Protein AF-A0A7S3J9H0-F1 (afdb_monomer)

InterPro domains:
  IPR007720 Phosphatidylinositol N-acetylglucosaminyltransferase subunit Q/GPI1 [PF05024] (5-160)
  IPR007720 Phosphatidylinositol N-acetylglucosaminyltransferase subunit Q/GPI1 [PTHR21329] (7-161)

Sequence (163 aa):
MEFLAEFKPNPELDQFLGRGLLKLLSFWNSITTFTGQFEEFSAKFLIAPIGLVGISFQFAFAHDLLSVITCHIHTIFYLFAFAHKISFEVLLTLFHMFRGKKYNVLKKKTDDALYSIEELLLGILIMTIILFVLPTMSVYYLSLIYLMCIIILFQVSLILLTK

Mean predicted aligned error: 7.57 Å

Foldseek 3Di:
DPPPPPPDADVVLLVVVVVVLVVLVVVVVVVVVVVVVCVVVCCVPPVVCQVVPDDLSVLVVVLVVLCVVCVSLVVVLVVLVVVLVVLVVLLVQLVCVVVQWDQDPVVRDIDRHDDDPVRNVVSVVSNVVSVSNNVSSVVVNVVSVVVVVVSVVVSVVSVVVSD

Secondary structure (DSSP, 8-state):
--TTS-----HHHHHHHHHHHHHHHHHHHHHHHHHHTTHHHHIIIIIHHHTTS-HHHHHHHHHHHHHHHTHHHHHHHHHHHHHHHHHHHHHHHHHHHHTTEEEETTTTEEEE----HHHHHHHHHHHHHHHHHHHHHHHHHHHHHHHHHHHHHHHHHHHHHH-

Structure (mmCIF, N/CA/C/O backbone):
data_AF-A0A7S3J9H0-F1
#
_entry.id   AF-A0A7S3J9H0-F1
#
loop_
_atom_site.group_PDB
_atom_site.id
_atom_site.type_symbol
_atom_site.label_atom_id
_atom_site.label_alt_id
_atom_site.label_comp_id
_atom_site.label_asym_id
_atom_site.label_entity_id
_atom_site.label_seq_id
_atom_site.pdbx_PDB_ins_code
_atom_site.Cartn_x
_atom_site.Cartn_y
_atom_site.Cartn_z
_atom_site.occupancy
_atom_site.B_iso_or_equiv
_atom_site.auth_seq_id
_atom_site.auth_comp_id
_atom_site.auth_asym_id
_atom_site.auth_atom_id
_atom_site.pdbx_PDB_model_num
ATOM 1 N N . MET A 1 1 ? -31.986 -12.438 -11.172 1.00 39.16 1 MET A N 1
ATOM 2 C CA . MET A 1 1 ? -30.576 -12.144 -10.820 1.00 39.16 1 MET A CA 1
ATOM 3 C C . MET A 1 1 ? -30.525 -10.799 -10.091 1.00 39.16 1 MET A C 1
ATOM 5 O O . MET A 1 1 ? -29.925 -9.858 -10.584 1.00 39.16 1 MET A O 1
ATOM 9 N N . GLU A 1 2 ? -31.193 -10.688 -8.940 1.00 35.94 2 GLU A N 1
ATOM 10 C CA . GLU A 1 2 ? -31.414 -9.405 -8.234 1.00 35.94 2 GLU A CA 1
ATOM 11 C C . GLU A 1 2 ? -30.500 -9.192 -7.015 1.00 35.94 2 GLU A C 1
ATOM 13 O O . GLU A 1 2 ? -30.555 -8.151 -6.380 1.00 35.94 2 GLU A O 1
ATOM 18 N N . PHE A 1 3 ? -29.592 -10.123 -6.711 1.00 42.75 3 PHE A N 1
ATOM 19 C CA . PHE A 1 3 ? -28.740 -10.040 -5.514 1.00 42.75 3 PHE A CA 1
ATOM 20 C C . PHE A 1 3 ? -27.435 -9.235 -5.682 1.00 42.75 3 PHE A C 1
ATOM 22 O O . PHE A 1 3 ? -26.647 -9.159 -4.745 1.00 42.75 3 PHE A O 1
ATOM 29 N N . LEU A 1 4 ? -27.183 -8.632 -6.851 1.00 41.03 4 LEU A N 1
ATOM 30 C CA . LEU A 1 4 ? -25.949 -7.871 -7.127 1.00 41.03 4 LEU A CA 1
ATOM 31 C C . LEU A 1 4 ? -26.171 -6.358 -7.314 1.00 41.03 4 LEU A C 1
ATOM 33 O O . LEU A 1 4 ? -25.217 -5.641 -7.594 1.00 41.03 4 LEU A O 1
ATOM 37 N N . ALA A 1 5 ? -27.402 -5.860 -7.153 1.00 44.56 5 ALA A N 1
ATOM 38 C CA . ALA A 1 5 ? -27.754 -4.469 -7.464 1.00 44.56 5 ALA A CA 1
ATOM 39 C C . ALA A 1 5 ? -27.851 -3.525 -6.245 1.00 44.56 5 ALA A C 1
ATOM 41 O O . ALA A 1 5 ? -28.102 -2.338 -6.426 1.00 44.56 5 ALA A O 1
ATOM 42 N N . GLU A 1 6 ? -27.630 -4.005 -5.017 1.00 46.34 6 GLU A N 1
ATOM 43 C CA . GLU A 1 6 ? -27.936 -3.228 -3.800 1.00 46.34 6 GLU A CA 1
ATOM 44 C C . GLU A 1 6 ? -26.738 -2.899 -2.900 1.00 46.34 6 GLU A C 1
ATOM 46 O O . GLU A 1 6 ? -26.905 -2.340 -1.819 1.00 46.34 6 GLU A O 1
ATOM 51 N N . PHE A 1 7 ? -25.504 -3.161 -3.338 1.00 52.88 7 PHE A N 1
ATOM 52 C CA . PHE A 1 7 ? -24.328 -2.653 -2.630 1.00 52.88 7 PHE A CA 1
ATOM 53 C C . PHE A 1 7 ? -23.971 -1.267 -3.160 1.00 52.88 7 PHE A C 1
ATOM 55 O O . PHE A 1 7 ? -23.030 -1.105 -3.933 1.00 52.88 7 PHE A O 1
ATOM 62 N N . LYS A 1 8 ? -24.766 -0.256 -2.795 1.00 64.88 8 LYS A N 1
ATOM 63 C CA . LYS A 1 8 ? -24.416 1.140 -3.067 1.00 64.88 8 LYS A CA 1
ATOM 64 C C . LYS A 1 8 ? -23.402 1.586 -2.004 1.00 64.88 8 LYS A C 1
ATOM 66 O O . LYS A 1 8 ? -23.814 1.804 -0.862 1.00 64.88 8 LYS A O 1
ATOM 71 N N . PRO A 1 9 ? -22.096 1.699 -2.323 1.00 66.44 9 PRO A N 1
ATOM 72 C CA . PRO A 1 9 ? -21.131 2.260 -1.387 1.00 66.44 9 PRO A CA 1
ATOM 73 C C . PRO A 1 9 ? -21.548 3.678 -0.993 1.00 66.44 9 PRO A C 1
ATOM 75 O O . PRO A 1 9 ? -22.296 4.349 -1.711 1.00 66.44 9 PRO A O 1
ATOM 78 N N . ASN A 1 10 ? -21.076 4.136 0.166 1.00 81.25 10 ASN A N 1
ATOM 79 C CA . ASN A 1 10 ? -21.392 5.475 0.645 1.00 81.25 10 ASN A CA 1
ATOM 80 C C . ASN A 1 10 ? -20.896 6.508 -0.391 1.00 81.25 10 ASN A C 1
ATOM 82 O O . ASN A 1 10 ? -19.683 6.606 -0.582 1.00 81.25 10 ASN A O 1
ATOM 86 N N . PRO A 1 11 ? -21.790 7.277 -1.044 1.00 82.25 11 PRO A N 1
ATOM 87 C CA . PRO A 1 11 ? -21.419 8.120 -2.178 1.00 82.25 11 PRO A CA 1
ATOM 88 C C . PRO A 1 11 ? -20.453 9.244 -1.787 1.00 82.25 11 PRO A C 1
ATOM 90 O O . PRO A 1 11 ? -19.582 9.597 -2.575 1.00 82.25 11 PRO A O 1
ATOM 93 N N . GLU A 1 12 ? -20.557 9.777 -0.569 1.00 85.50 12 GLU A N 1
ATOM 94 C CA . GLU A 1 12 ? -19.654 10.830 -0.090 1.00 85.50 12 GLU A CA 1
ATOM 95 C C . GLU A 1 12 ? -18.237 10.292 0.128 1.00 85.50 12 GLU A C 1
ATOM 97 O O . GLU A 1 12 ? -17.244 10.917 -0.257 1.00 85.50 12 GLU A O 1
ATOM 102 N N . LEU A 1 13 ? -18.144 9.095 0.716 1.00 83.75 13 LEU A N 1
ATOM 103 C CA . LEU A 1 13 ? -16.872 8.416 0.939 1.00 83.75 13 LEU A CA 1
ATOM 104 C C . LEU A 1 13 ? -16.244 7.974 -0.385 1.00 83.75 13 LEU A C 1
ATOM 106 O O . LEU A 1 13 ? -15.050 8.174 -0.589 1.00 83.75 13 LEU A O 1
ATOM 110 N N . ASP A 1 14 ? -17.046 7.420 -1.288 1.00 87.06 14 ASP A N 1
ATOM 111 C CA . ASP A 1 14 ? -16.624 7.005 -2.622 1.00 87.06 14 ASP A CA 1
ATOM 112 C C . ASP A 1 14 ? -16.033 8.181 -3.410 1.00 87.06 14 ASP A C 1
ATOM 114 O O . ASP A 1 14 ? -14.905 8.112 -3.895 1.00 87.06 14 ASP A O 1
ATOM 118 N N . GLN A 1 15 ? -16.724 9.323 -3.425 1.00 88.62 15 GLN A N 1
ATOM 119 C CA . GLN A 1 15 ? -16.204 10.539 -4.044 1.00 88.62 15 GLN A CA 1
ATOM 120 C C . GLN A 1 15 ? -14.924 11.047 -3.372 1.00 88.62 15 GLN A C 1
ATOM 122 O O . GLN A 1 15 ? -14.015 11.522 -4.056 1.00 88.62 15 GLN A O 1
ATOM 127 N N . PHE A 1 16 ? -14.832 10.986 -2.040 1.00 87.94 16 PHE A N 1
ATOM 128 C CA . PHE A 1 16 ? -13.624 11.388 -1.321 1.00 87.94 16 PHE A CA 1
ATOM 129 C C . PHE A 1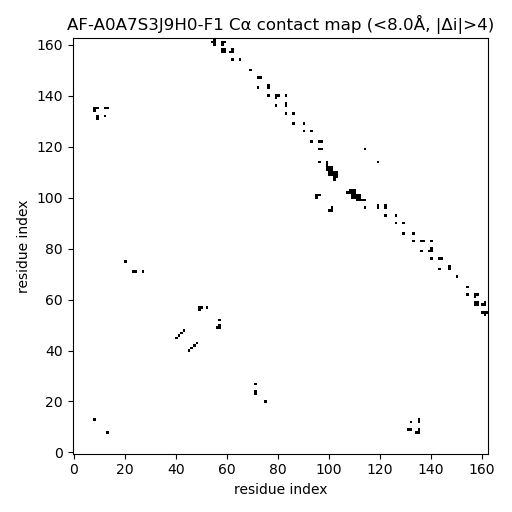 16 ? -12.422 10.514 -1.701 1.00 87.94 16 PHE A C 1
ATOM 131 O O . PHE A 1 16 ? -11.363 11.048 -2.046 1.00 87.94 16 PHE A O 1
ATOM 138 N N . LEU A 1 17 ? -12.597 9.191 -1.703 1.00 87.00 17 LEU A N 1
ATOM 139 C CA . LEU A 1 17 ? -11.568 8.233 -2.107 1.00 87.00 17 LEU A CA 1
ATOM 140 C C . LEU A 1 17 ? -11.190 8.416 -3.578 1.00 87.00 17 LEU A C 1
ATOM 142 O O . LEU A 1 17 ? -10.004 8.491 -3.894 1.00 87.00 17 LEU A O 1
ATOM 146 N N . GLY A 1 18 ? -12.179 8.586 -4.457 1.00 88.69 18 GLY A N 1
ATOM 147 C CA . GLY A 1 18 ? -11.977 8.861 -5.876 1.00 88.69 18 GLY A CA 1
ATOM 148 C C . GLY A 1 18 ? -11.159 10.131 -6.115 1.00 88.69 18 GLY A C 1
ATOM 149 O O . GLY A 1 18 ? -10.186 10.103 -6.865 1.00 88.69 18 GLY A O 1
ATOM 150 N N . ARG A 1 19 ? -11.464 11.235 -5.419 1.00 91.62 19 ARG A N 1
ATOM 151 C CA . ARG A 1 19 ? -10.656 12.468 -5.483 1.00 91.62 19 ARG A CA 1
ATOM 152 C C . ARG A 1 19 ? -9.218 12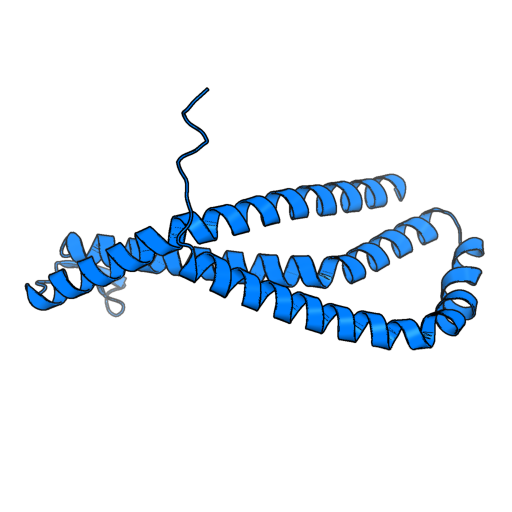.242 -5.010 1.00 91.62 19 ARG A C 1
ATOM 154 O O . ARG A 1 19 ? -8.291 12.771 -5.621 1.00 91.62 19 ARG A O 1
ATOM 161 N N . GLY A 1 20 ? -9.022 11.459 -3.948 1.00 88.62 20 GLY A N 1
ATOM 162 C CA . GLY A 1 20 ? -7.693 11.087 -3.455 1.00 88.62 20 GLY A CA 1
ATOM 163 C C . GLY A 1 20 ? -6.889 10.285 -4.482 1.00 88.62 20 GLY A C 1
ATOM 164 O O . GLY A 1 20 ? -5.750 10.638 -4.786 1.00 88.62 20 GLY A O 1
ATOM 165 N N . LEU A 1 21 ? -7.510 9.260 -5.071 1.00 91.12 21 LEU A N 1
ATOM 166 C CA . LEU A 1 21 ? -6.931 8.444 -6.140 1.00 91.12 21 LEU A CA 1
ATOM 167 C C . LEU A 1 21 ? -6.576 9.286 -7.368 1.00 91.12 21 LEU A C 1
ATOM 169 O O . LEU A 1 21 ? -5.454 9.202 -7.860 1.00 91.12 21 LEU A O 1
ATOM 173 N N . LEU A 1 22 ? -7.490 10.146 -7.825 1.00 92.88 22 LEU A N 1
ATOM 174 C CA . LEU A 1 22 ? -7.257 11.046 -8.958 1.00 92.88 22 LEU A CA 1
ATOM 175 C C . LEU A 1 22 ? -6.095 12.005 -8.701 1.00 92.88 22 LEU A C 1
ATOM 177 O O . LEU A 1 22 ? -5.323 12.280 -9.613 1.00 92.88 22 LEU A O 1
ATOM 181 N N . LYS A 1 23 ? -5.935 12.489 -7.465 1.00 92.88 23 LYS A N 1
ATOM 182 C CA . LYS A 1 23 ? -4.808 13.352 -7.095 1.00 92.88 23 LYS A CA 1
ATOM 183 C C . LYS A 1 23 ? -3.473 12.607 -7.126 1.00 92.88 23 LYS A C 1
ATOM 185 O O . LYS A 1 23 ? -2.464 13.172 -7.536 1.00 92.88 23 LYS A O 1
ATOM 190 N N . LEU A 1 24 ? -3.449 11.346 -6.703 1.00 92.31 24 LEU A N 1
ATOM 191 C CA . LEU A 1 24 ? -2.237 10.537 -6.802 1.00 92.31 24 LEU A CA 1
ATOM 192 C C . LEU A 1 24 ? -1.920 10.184 -8.263 1.00 92.31 24 LEU A C 1
ATOM 194 O O . LEU A 1 24 ? -0.765 10.252 -8.673 1.00 92.31 24 LEU A O 1
ATOM 198 N N . LEU A 1 25 ? -2.939 9.860 -9.059 1.00 93.12 25 LEU A N 1
ATOM 199 C CA . LEU A 1 25 ? -2.790 9.607 -10.492 1.00 93.12 25 LEU A CA 1
ATOM 200 C C . LEU A 1 25 ? -2.307 10.853 -11.237 1.00 93.12 25 LEU A C 1
ATOM 202 O O . LEU A 1 25 ? -1.437 10.741 -12.092 1.00 93.12 25 LEU A O 1
ATOM 206 N N . SER A 1 26 ? -2.809 12.043 -10.900 1.00 94.00 26 SER A N 1
ATOM 207 C CA . SER A 1 26 ? -2.336 13.290 -11.506 1.00 94.00 26 SER A CA 1
ATOM 208 C C . SER A 1 26 ? -0.905 13.628 -11.093 1.00 94.00 26 SER A C 1
ATOM 210 O O . SER A 1 26 ? -0.128 14.098 -11.922 1.00 94.00 26 SER A O 1
ATOM 212 N N . PHE A 1 27 ? -0.520 13.326 -9.849 1.00 93.06 27 PHE A N 1
ATOM 213 C CA . PHE A 1 27 ? 0.868 13.419 -9.405 1.00 93.06 27 PHE A CA 1
ATOM 214 C C . PHE A 1 27 ? 1.778 12.474 -10.199 1.00 93.06 27 PHE A C 1
ATOM 216 O O . PHE A 1 27 ? 2.799 12.910 -10.728 1.00 93.06 27 PHE A O 1
ATOM 223 N N . TRP A 1 28 ? 1.382 11.207 -10.353 1.00 94.00 28 TRP A N 1
ATOM 224 C CA . TRP A 1 28 ? 2.122 10.254 -11.180 1.00 94.00 28 TRP A CA 1
ATOM 225 C C . TRP A 1 28 ? 2.204 10.711 -12.636 1.00 94.00 28 TRP A C 1
ATOM 227 O O . TRP A 1 28 ? 3.280 10.688 -13.220 1.00 94.00 28 TRP A O 1
ATOM 237 N N . ASN A 1 29 ? 1.107 11.225 -13.194 1.00 93.62 29 ASN A N 1
ATOM 238 C CA . ASN A 1 29 ? 1.089 11.777 -14.543 1.00 93.62 29 ASN A CA 1
ATOM 239 C C . ASN A 1 29 ? 2.051 12.968 -14.697 1.00 93.62 29 ASN A C 1
ATOM 241 O O . ASN A 1 29 ? 2.676 13.141 -15.741 1.00 93.62 29 ASN A O 1
ATOM 245 N N . SER A 1 30 ? 2.213 13.789 -13.656 1.00 93.75 30 SER A N 1
ATOM 246 C CA . SER A 1 30 ? 3.212 14.861 -13.651 1.00 93.75 30 SER A CA 1
ATOM 247 C C . SER A 1 30 ? 4.638 14.308 -13.684 1.00 93.75 30 SER A C 1
ATOM 249 O O . SER A 1 30 ? 5.483 14.873 -14.376 1.00 93.75 30 SER A O 1
ATOM 251 N N . ILE A 1 31 ? 4.906 13.208 -12.970 1.00 91.12 31 ILE A N 1
ATOM 252 C CA . ILE A 1 31 ? 6.201 12.516 -13.009 1.00 91.12 31 ILE A CA 1
ATOM 253 C C . ILE A 1 31 ? 6.444 11.939 -14.405 1.00 91.12 31 ILE A C 1
ATOM 255 O O . ILE A 1 31 ? 7.497 12.194 -14.982 1.00 91.12 31 ILE A O 1
ATOM 259 N N . THR A 1 32 ? 5.474 11.221 -14.978 1.00 90.62 32 THR A N 1
ATOM 260 C CA . THR A 1 32 ? 5.633 10.598 -16.300 1.00 90.62 32 THR A CA 1
ATOM 261 C C . THR A 1 32 ? 5.782 11.636 -17.409 1.00 90.62 32 THR A C 1
ATOM 263 O O . THR A 1 32 ? 6.613 11.467 -18.294 1.00 90.62 32 THR A O 1
ATOM 266 N N . THR A 1 33 ? 5.048 12.750 -17.339 1.00 92.12 33 THR A N 1
ATOM 267 C CA . THR A 1 33 ? 5.193 13.869 -18.287 1.00 92.12 33 THR A CA 1
ATOM 268 C C . THR A 1 33 ? 6.579 14.506 -18.182 1.00 92.12 33 THR A C 1
ATOM 270 O O . THR A 1 33 ? 7.181 14.839 -19.200 1.00 92.12 33 THR A O 1
ATOM 273 N N . PHE A 1 34 ? 7.119 14.646 -16.966 1.00 91.81 34 PHE A N 1
ATOM 274 C CA . PHE A 1 34 ? 8.476 15.151 -16.768 1.00 91.81 34 PHE A CA 1
ATOM 275 C C . PHE A 1 34 ? 9.526 14.191 -17.341 1.00 91.81 34 PHE A C 1
ATOM 277 O O . PHE A 1 34 ? 10.417 14.624 -18.067 1.00 91.81 34 PHE A O 1
ATOM 284 N N . THR A 1 35 ? 9.400 12.882 -17.093 1.00 85.94 35 THR A N 1
ATOM 285 C CA . THR A 1 35 ? 10.295 11.881 -17.699 1.00 85.94 35 THR A CA 1
ATOM 286 C C . THR A 1 35 ? 10.141 11.806 -19.219 1.00 85.94 35 THR A C 1
ATOM 288 O O . THR A 1 35 ? 11.120 11.546 -19.915 1.00 85.94 35 THR A O 1
ATOM 291 N N . GLY A 1 36 ? 8.941 12.106 -19.729 1.00 87.62 36 GLY A N 1
ATOM 292 C CA . GLY A 1 36 ? 8.606 12.153 -21.151 1.00 87.62 36 GLY A CA 1
ATOM 293 C C . GLY A 1 36 ? 9.461 13.140 -21.947 1.00 87.62 36 GLY A C 1
ATOM 294 O O . GLY A 1 36 ? 9.847 12.875 -23.081 1.00 87.62 36 GLY A O 1
ATOM 295 N N . GLN A 1 37 ? 9.866 14.251 -21.323 1.00 89.88 37 GLN A N 1
ATOM 296 C CA . GLN A 1 37 ? 10.741 15.253 -21.949 1.00 89.88 37 GLN A CA 1
ATOM 297 C C . GLN A 1 37 ? 12.122 14.696 -22.332 1.00 89.88 37 GLN A C 1
ATOM 299 O O . GLN A 1 37 ? 12.817 15.280 -23.160 1.00 89.88 37 GLN A O 1
ATOM 304 N N . PHE A 1 38 ? 12.513 13.559 -21.751 1.00 87.50 38 PHE A N 1
ATOM 305 C CA . PHE A 1 38 ? 13.777 12.879 -22.014 1.00 87.50 38 PHE A CA 1
ATOM 306 C C . PHE A 1 38 ? 13.607 11.596 -22.845 1.00 87.50 38 PHE A C 1
ATOM 308 O O . PHE A 1 38 ? 14.566 10.835 -22.969 1.00 87.50 38 PHE A O 1
ATOM 315 N N . GLU A 1 39 ? 12.426 11.338 -23.423 1.00 84.44 39 GLU A N 1
ATOM 316 C CA . GLU A 1 39 ? 12.130 10.106 -24.174 1.00 84.44 39 GLU A CA 1
ATOM 317 C C . GLU A 1 39 ? 13.055 9.885 -25.369 1.00 84.44 39 GLU A C 1
ATOM 319 O O . GLU A 1 39 ? 13.561 8.783 -25.557 1.00 84.44 39 GLU A O 1
ATOM 324 N N . GLU A 1 40 ? 13.349 10.919 -26.162 1.00 86.19 40 GLU A N 1
ATOM 325 C CA . GLU A 1 40 ? 14.248 10.754 -27.312 1.00 86.19 40 GLU A CA 1
ATOM 326 C C . GLU A 1 40 ? 15.676 10.389 -26.890 1.00 86.19 40 GLU A C 1
ATOM 328 O O . GLU A 1 40 ? 16.351 9.597 -27.556 1.00 86.19 40 GLU A O 1
ATOM 333 N N . PHE A 1 41 ? 16.138 10.966 -25.778 1.00 87.88 41 PHE A N 1
ATOM 334 C CA . PHE A 1 41 ? 17.455 10.685 -25.222 1.00 87.88 41 PHE A CA 1
ATOM 335 C C . PHE A 1 41 ? 17.501 9.268 -24.638 1.00 87.88 41 PHE A C 1
ATOM 337 O O . PHE A 1 41 ? 18.396 8.491 -24.970 1.00 87.88 41 PHE A O 1
ATOM 344 N N . SER A 1 42 ? 16.514 8.887 -23.825 1.00 84.50 42 SER A N 1
ATOM 345 C CA . SER A 1 42 ? 16.454 7.551 -23.227 1.00 84.50 42 SER A CA 1
ATOM 346 C C . SER A 1 42 ? 16.250 6.457 -24.282 1.00 84.50 42 SER A C 1
ATOM 348 O O . SER A 1 42 ? 16.918 5.427 -24.228 1.00 84.50 42 SER A O 1
ATOM 350 N N . ALA A 1 43 ? 15.435 6.684 -25.312 1.00 84.56 43 ALA A N 1
ATOM 351 C CA . ALA A 1 43 ? 15.247 5.727 -26.399 1.00 84.56 43 ALA A CA 1
ATOM 352 C C . ALA A 1 43 ? 16.546 5.453 -27.172 1.00 84.56 43 ALA A C 1
ATOM 354 O O 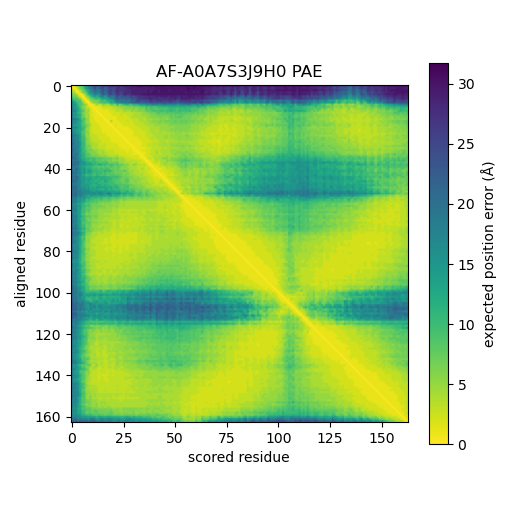. ALA A 1 43 ? 16.898 4.295 -27.405 1.00 84.56 43 ALA A O 1
ATOM 355 N N . LYS A 1 44 ? 17.292 6.506 -27.532 1.00 84.94 44 LYS A N 1
ATOM 356 C CA . LYS A 1 44 ? 18.535 6.375 -28.311 1.00 84.94 44 LYS A CA 1
ATOM 357 C C . LYS A 1 44 ? 19.704 5.835 -27.490 1.00 84.94 44 LYS A C 1
ATOM 359 O O . LYS A 1 44 ? 20.460 5.015 -28.001 1.00 84.94 44 LYS A O 1
ATOM 364 N N . PHE A 1 45 ? 19.871 6.289 -26.249 1.00 83.62 45 PHE A N 1
ATOM 365 C CA . PHE A 1 45 ? 21.062 5.975 -25.453 1.00 83.62 45 PHE A CA 1
ATOM 366 C C . PHE A 1 45 ? 20.861 4.844 -24.442 1.00 83.62 45 PHE A C 1
ATOM 368 O O . PHE A 1 45 ? 21.835 4.175 -24.109 1.00 83.62 45 PHE A O 1
ATOM 375 N N . LEU A 1 46 ? 19.632 4.608 -23.967 1.00 81.12 46 LEU A N 1
ATOM 376 C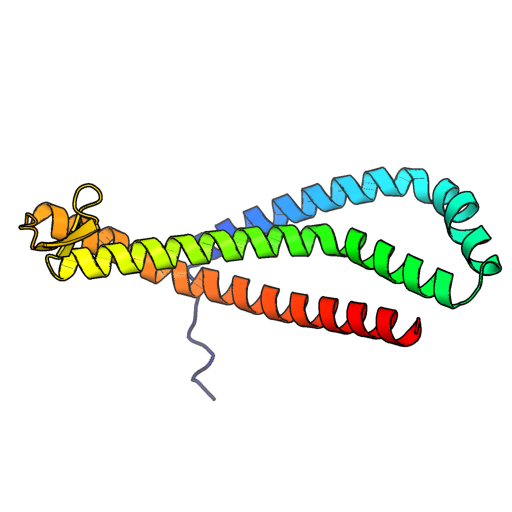 CA . LEU A 1 46 ? 19.331 3.511 -23.044 1.00 81.12 46 LEU A CA 1
ATOM 377 C C . LEU A 1 46 ? 18.679 2.338 -23.765 1.00 81.12 46 LEU A C 1
ATOM 379 O O . LEU A 1 46 ? 19.187 1.239 -23.637 1.00 81.12 46 LEU A O 1
ATOM 383 N N . ILE A 1 47 ? 17.608 2.537 -24.541 1.00 84.44 47 ILE A N 1
ATOM 384 C CA . ILE A 1 47 ? 16.826 1.411 -25.089 1.00 84.44 47 ILE A CA 1
ATOM 385 C C . ILE A 1 47 ? 17.511 0.750 -26.295 1.00 84.44 47 ILE A C 1
ATOM 387 O O . ILE A 1 47 ? 17.622 -0.475 -26.344 1.00 84.44 47 ILE A O 1
ATOM 391 N N . ALA A 1 48 ? 18.008 1.531 -27.257 1.00 83.81 48 ALA A N 1
ATOM 392 C CA . ALA A 1 48 ? 18.639 0.998 -28.469 1.00 83.81 48 ALA A CA 1
ATOM 393 C C . ALA A 1 48 ? 19.807 0.009 -28.218 1.00 83.81 48 ALA A C 1
ATOM 395 O O . ALA A 1 48 ? 19.825 -1.045 -28.860 1.00 83.81 48 ALA A O 1
ATOM 396 N N . PRO A 1 49 ? 20.760 0.261 -27.293 1.00 84.19 49 PRO A N 1
ATOM 397 C CA . PRO A 1 49 ? 21.857 -0.681 -27.052 1.00 84.19 49 PRO A CA 1
ATOM 398 C C . PRO A 1 49 ? 21.434 -1.982 -26.347 1.00 84.19 49 PRO A C 1
ATOM 400 O O . PRO A 1 49 ? 22.124 -2.989 -26.495 1.00 84.19 49 PRO A O 1
ATOM 403 N N . ILE A 1 50 ? 20.292 -2.023 -25.646 1.00 86.00 50 ILE A N 1
ATOM 404 C CA . ILE A 1 50 ? 19.784 -3.233 -24.954 1.00 86.00 50 ILE A CA 1
ATOM 405 C C . ILE A 1 50 ? 19.510 -4.361 -25.957 1.00 86.00 50 ILE A C 1
ATOM 407 O O . ILE A 1 50 ? 19.710 -5.538 -25.652 1.00 86.00 50 ILE A O 1
ATOM 411 N N . GLY A 1 51 ? 19.132 -4.002 -27.190 1.00 80.94 51 GLY A N 1
ATOM 412 C CA . GLY A 1 51 ? 18.937 -4.935 -28.301 1.00 80.94 51 GLY A CA 1
ATOM 413 C C . GLY A 1 51 ? 20.151 -5.827 -28.590 1.00 80.94 51 GLY A C 1
ATOM 414 O O . GLY A 1 51 ? 19.987 -6.947 -29.065 1.00 80.94 51 GLY A O 1
ATOM 415 N N . LEU A 1 52 ? 21.359 -5.358 -28.263 1.00 84.06 52 LEU A N 1
ATOM 416 C CA . LEU A 1 52 ? 22.626 -5.999 -28.623 1.00 84.06 52 LEU A CA 1
ATOM 417 C C . LEU A 1 52 ? 23.187 -6.926 -27.530 1.00 84.06 52 LEU A C 1
ATOM 419 O O . LEU A 1 52 ? 24.078 -7.721 -27.812 1.00 84.06 52 LEU A O 1
ATOM 423 N N . VAL A 1 53 ? 22.685 -6.836 -26.292 1.00 84.00 53 VAL A N 1
ATOM 424 C CA . VAL A 1 53 ? 23.267 -7.500 -25.102 1.00 84.00 53 VAL A CA 1
ATOM 425 C C . VAL A 1 53 ? 22.667 -8.899 -24.846 1.00 84.00 53 VAL A C 1
ATOM 427 O O . VAL A 1 53 ? 23.168 -9.654 -24.016 1.00 84.00 53 VAL A O 1
ATOM 430 N N . GLY A 1 54 ? 21.636 -9.289 -25.607 1.00 86.94 54 GLY A N 1
ATOM 431 C CA . GLY A 1 54 ? 21.009 -10.617 -25.567 1.00 86.94 54 GLY A CA 1
ATOM 432 C C . GLY A 1 54 ? 19.616 -10.646 -24.922 1.00 86.94 54 GLY A C 1
ATOM 433 O O . GLY A 1 54 ? 19.187 -9.704 -24.258 1.00 86.94 54 GLY A O 1
ATOM 434 N N . ILE A 1 55 ? 18.897 -11.754 -25.124 1.00 87.56 55 ILE A N 1
ATOM 435 C CA . ILE A 1 55 ? 17.470 -11.895 -24.773 1.00 87.56 55 ILE A CA 1
ATOM 436 C C . ILE A 1 55 ? 17.237 -11.898 -23.252 1.00 87.56 55 ILE A C 1
ATOM 438 O O . ILE A 1 55 ? 16.316 -11.246 -22.768 1.00 87.56 55 ILE A O 1
ATOM 442 N N . SER A 1 56 ? 18.094 -12.563 -22.470 1.00 88.31 56 SER A N 1
ATOM 443 C CA . SER A 1 56 ? 17.966 -12.583 -21.003 1.00 88.31 56 SER A CA 1
ATOM 444 C C . SER A 1 56 ? 18.097 -11.183 -20.392 1.00 88.31 56 SER A C 1
ATOM 446 O O . SER A 1 56 ? 17.373 -10.836 -19.462 1.00 88.31 56 SER A O 1
ATOM 448 N N . PHE A 1 57 ? 18.980 -10.347 -20.947 1.00 88.69 57 PHE A N 1
ATOM 449 C CA . PHE A 1 57 ? 19.136 -8.961 -20.509 1.00 88.69 57 PHE A CA 1
ATOM 450 C C . PHE A 1 57 ? 17.918 -8.103 -20.881 1.00 88.69 57 PHE A C 1
ATOM 452 O O . PHE A 1 57 ? 17.467 -7.296 -20.071 1.00 88.69 57 PHE A O 1
ATOM 459 N N . GLN A 1 58 ? 17.333 -8.320 -22.064 1.00 89.75 58 GLN A N 1
ATOM 460 C CA . GLN A 1 58 ? 16.091 -7.656 -22.478 1.00 89.75 58 GLN A CA 1
ATOM 461 C C . GLN A 1 58 ? 14.927 -7.970 -21.528 1.00 89.75 58 GLN A C 1
ATOM 463 O O . GLN A 1 58 ? 14.201 -7.055 -21.141 1.00 89.75 58 GLN A O 1
ATOM 468 N N . PHE A 1 59 ? 14.764 -9.230 -21.110 1.00 90.56 59 PHE A N 1
ATOM 469 C CA . PHE A 1 59 ? 13.717 -9.608 -20.156 1.00 90.56 59 PHE A CA 1
ATOM 470 C C . PHE A 1 59 ? 13.949 -9.036 -18.754 1.00 90.56 59 PHE A C 1
ATOM 472 O O . PHE A 1 59 ? 12.998 -8.551 -18.140 1.00 90.56 59 PHE A O 1
ATOM 479 N N . ALA A 1 60 ? 15.194 -9.022 -18.268 1.00 90.12 60 ALA A N 1
ATOM 480 C CA . ALA A 1 60 ? 15.534 -8.376 -16.999 1.00 90.12 60 ALA A CA 1
ATOM 481 C C . ALA A 1 60 ? 15.220 -6.868 -17.029 1.00 90.12 60 ALA A C 1
ATOM 483 O O . ALA A 1 60 ? 14.558 -6.353 -16.131 1.00 90.12 60 ALA A O 1
ATOM 484 N N . PHE A 1 61 ? 15.591 -6.175 -18.110 1.00 90.00 61 PHE A N 1
ATO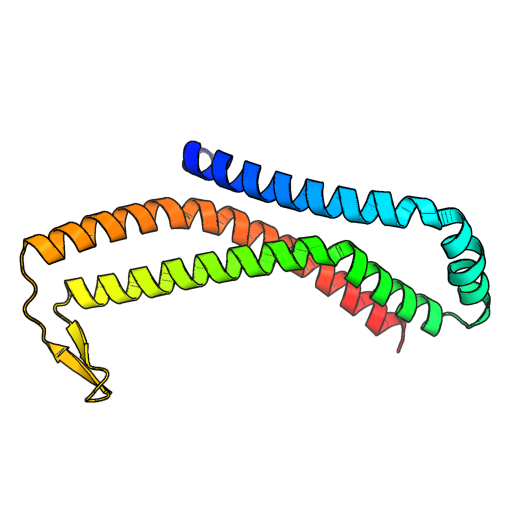M 485 C CA . PHE A 1 61 ? 15.259 -4.761 -18.285 1.00 90.00 61 PHE A CA 1
ATOM 486 C C . PHE A 1 61 ? 13.745 -4.519 -18.377 1.00 90.00 61 PHE A C 1
ATOM 488 O O . PHE A 1 61 ? 13.228 -3.578 -17.777 1.00 90.00 61 PHE A O 1
ATOM 495 N N . ALA A 1 62 ? 13.012 -5.373 -19.099 1.00 90.50 62 ALA A N 1
ATOM 496 C CA . ALA A 1 62 ? 11.556 -5.282 -19.195 1.00 90.50 62 ALA A CA 1
ATOM 497 C C . ALA A 1 62 ? 10.877 -5.465 -17.827 1.00 90.50 62 ALA A C 1
ATOM 499 O O . ALA A 1 62 ? 9.913 -4.763 -17.522 1.00 90.50 62 ALA A O 1
ATOM 500 N N . HIS A 1 63 ? 11.394 -6.369 -16.990 1.00 92.62 63 HIS A N 1
ATOM 501 C CA . HIS A 1 63 ? 10.935 -6.549 -15.616 1.00 92.62 63 HIS A CA 1
ATOM 502 C C . HIS A 1 63 ? 11.143 -5.279 -14.769 1.00 92.62 63 HIS A C 1
ATOM 504 O O . HIS A 1 63 ? 10.215 -4.837 -14.085 1.00 92.62 63 HIS A O 1
ATOM 510 N N . ASP A 1 64 ? 12.323 -4.658 -14.847 1.00 92.06 64 ASP A N 1
ATOM 511 C CA . ASP A 1 64 ? 12.626 -3.429 -14.104 1.00 92.06 64 ASP A CA 1
ATOM 512 C C . ASP A 1 64 ? 11.760 -2.251 -14.570 1.00 92.06 64 ASP A C 1
ATOM 514 O O . ASP A 1 64 ? 11.190 -1.526 -13.750 1.00 92.06 64 ASP A O 1
ATOM 518 N N . LEU A 1 65 ? 11.581 -2.100 -15.886 1.00 90.50 65 LEU A N 1
ATOM 519 C CA . LEU A 1 65 ? 10.714 -1.074 -16.462 1.00 90.50 65 LEU A CA 1
ATOM 520 C C . LEU A 1 65 ? 9.258 -1.251 -16.014 1.00 90.50 65 LEU A C 1
ATOM 522 O O . LEU A 1 65 ? 8.604 -0.283 -15.627 1.00 90.50 65 LEU A O 1
ATOM 526 N N . LEU A 1 66 ? 8.758 -2.488 -16.025 1.00 92.56 66 LEU A N 1
ATOM 527 C CA . LEU A 1 66 ? 7.415 -2.809 -15.557 1.00 92.56 66 LEU A CA 1
ATOM 528 C C . LEU A 1 66 ? 7.228 -2.418 -14.085 1.00 92.56 66 LEU A C 1
ATOM 530 O O . LEU A 1 66 ? 6.218 -1.802 -13.758 1.00 92.56 66 LEU A O 1
ATOM 534 N N . SER A 1 67 ? 8.208 -2.712 -13.224 1.00 91.44 67 SER A N 1
ATOM 535 C CA . SER A 1 67 ? 8.191 -2.326 -11.804 1.00 91.44 67 SER A CA 1
ATOM 536 C C . SER A 1 67 ? 8.094 -0.805 -11.612 1.00 91.44 67 SER A C 1
ATOM 538 O O . SER A 1 67 ? 7.314 -0.318 -10.789 1.00 91.44 67 SER A O 1
ATOM 540 N N . VAL A 1 68 ? 8.826 -0.029 -12.421 1.00 91.12 68 VAL A N 1
ATOM 541 C CA . VAL A 1 68 ? 8.750 1.441 -12.400 1.00 91.12 68 VAL A CA 1
ATOM 542 C C . VAL A 1 68 ? 7.374 1.927 -12.854 1.00 91.12 68 VAL A C 1
ATOM 544 O O . VAL A 1 68 ? 6.776 2.771 -12.187 1.00 91.12 68 VAL A O 1
ATOM 547 N N . ILE A 1 69 ? 6.835 1.375 -13.945 1.00 90.50 69 ILE A N 1
ATOM 548 C CA . ILE A 1 69 ? 5.523 1.770 -14.474 1.00 90.50 69 ILE A CA 1
ATOM 549 C C . ILE A 1 69 ? 4.414 1.465 -13.461 1.00 90.50 69 ILE A C 1
ATOM 551 O O . ILE A 1 69 ? 3.533 2.299 -13.263 1.00 90.50 69 ILE A O 1
ATOM 555 N N . THR A 1 70 ? 4.460 0.321 -12.773 1.00 93.44 70 THR A N 1
ATOM 556 C CA . THR A 1 70 ? 3.438 -0.079 -11.790 1.00 93.44 70 THR A CA 1
ATOM 557 C C . THR A 1 70 ? 3.653 0.507 -10.392 1.00 93.44 70 THR A C 1
ATOM 559 O O . THR A 1 70 ? 2.830 0.273 -9.504 1.00 93.44 70 THR A O 1
ATOM 562 N N . CYS A 1 71 ? 4.704 1.306 -10.177 1.00 92.19 71 CYS A N 1
ATOM 563 C CA . CYS A 1 71 ? 5.059 1.878 -8.874 1.00 92.19 71 CYS A CA 1
ATOM 564 C C . CYS A 1 71 ? 3.894 2.638 -8.214 1.00 92.19 71 CYS A C 1
ATOM 566 O O . CYS A 1 71 ? 3.565 2.392 -7.052 1.00 92.19 71 CYS A O 1
ATOM 568 N N . HIS A 1 72 ? 3.196 3.488 -8.973 1.00 92.12 72 HIS A N 1
ATOM 569 C CA . HIS A 1 72 ? 2.029 4.222 -8.478 1.00 92.12 72 HIS A CA 1
ATOM 570 C C . HIS A 1 72 ? 0.915 3.296 -7.966 1.00 92.12 72 HIS A C 1
ATOM 572 O O . HIS A 1 72 ? 0.298 3.582 -6.941 1.00 92.12 72 HIS A O 1
ATOM 578 N N . ILE A 1 73 ? 0.693 2.155 -8.624 1.00 93.06 73 ILE A N 1
ATOM 579 C CA . ILE A 1 73 ? -0.311 1.163 -8.220 1.00 93.06 73 ILE A CA 1
ATOM 580 C C . ILE A 1 73 ? 0.110 0.503 -6.902 1.00 93.06 73 ILE A C 1
ATOM 582 O O . ILE A 1 73 ? -0.722 0.337 -6.010 1.00 93.06 73 ILE A O 1
ATOM 586 N N . HIS A 1 74 ? 1.400 0.190 -6.730 1.00 92.50 74 HIS A N 1
ATOM 587 C CA . HIS A 1 74 ? 1.925 -0.310 -5.455 1.00 92.50 74 HIS A CA 1
ATOM 588 C C . HIS A 1 74 ? 1.740 0.714 -4.327 1.00 92.50 74 HIS A C 1
ATOM 590 O O . HIS A 1 74 ? 1.317 0.344 -3.233 1.00 92.50 74 HIS A O 1
ATOM 596 N N . THR A 1 75 ? 1.988 2.004 -4.581 1.00 92.62 75 THR A N 1
ATOM 597 C CA . THR A 1 75 ? 1.740 3.068 -3.592 1.00 92.62 75 THR A CA 1
ATOM 598 C C . THR A 1 75 ? 0.270 3.118 -3.171 1.00 92.62 75 THR A C 1
ATOM 600 O O . THR A 1 75 ? -0.020 3.164 -1.974 1.00 92.62 75 THR A O 1
ATOM 603 N N . ILE A 1 76 ? -0.663 3.051 -4.130 1.00 93.19 76 ILE A N 1
ATOM 604 C CA . ILE A 1 76 ? -2.107 3.004 -3.842 1.00 93.19 76 ILE A CA 1
ATOM 605 C C . ILE A 1 76 ? -2.441 1.765 -3.010 1.00 93.19 76 ILE A C 1
ATOM 607 O O . ILE A 1 76 ? -3.132 1.869 -1.997 1.00 93.19 76 ILE A O 1
ATOM 611 N N . PHE A 1 77 ? -1.930 0.600 -3.405 1.00 94.00 77 PHE A N 1
ATOM 612 C CA . PHE A 1 77 ? -2.160 -0.650 -2.690 1.00 94.00 77 PHE A CA 1
ATOM 613 C C . PHE A 1 77 ? -1.735 -0.552 -1.219 1.00 94.00 77 PHE A C 1
ATOM 615 O O . PHE A 1 77 ? -2.535 -0.861 -0.337 1.00 94.00 77 PHE A O 1
ATOM 622 N N . TYR A 1 78 ? -0.522 -0.065 -0.936 1.00 93.69 78 TYR A N 1
ATOM 623 C CA . TYR A 1 78 ? -0.044 0.086 0.442 1.00 93.69 78 TYR A CA 1
ATOM 624 C C . TYR A 1 78 ? -0.895 1.064 1.257 1.00 93.69 78 TYR A C 1
ATOM 626 O O . TYR A 1 78 ? -1.161 0.799 2.430 1.00 93.69 78 TYR A O 1
ATOM 634 N N . LEU A 1 79 ? -1.367 2.155 0.646 1.00 92.56 79 LEU A N 1
ATOM 635 C CA . LEU A 1 79 ? -2.255 3.113 1.305 1.00 92.56 79 LEU A CA 1
ATOM 636 C C . LEU A 1 79 ? -3.576 2.455 1.735 1.00 92.56 79 LEU A C 1
ATOM 638 O O . LEU A 1 79 ? -3.992 2.597 2.886 1.00 92.56 79 LEU A O 1
ATOM 642 N N . PHE A 1 80 ? -4.215 1.702 0.836 1.00 92.06 80 PHE A N 1
ATOM 643 C CA . PHE A 1 80 ? -5.466 1.001 1.142 1.00 92.06 80 PHE A CA 1
ATOM 644 C C . PHE A 1 80 ? -5.263 -0.157 2.121 1.00 92.06 80 PHE A C 1
ATOM 646 O O . PHE A 1 80 ? -6.068 -0.321 3.036 1.00 92.06 80 PHE A O 1
ATOM 653 N N . ALA A 1 81 ? -4.172 -0.914 1.990 1.00 93.38 81 ALA A N 1
ATOM 654 C CA . ALA A 1 81 ? -3.818 -1.976 2.929 1.00 93.38 81 ALA A CA 1
ATOM 655 C C . ALA A 1 81 ? -3.625 -1.424 4.350 1.00 93.38 81 ALA A C 1
ATOM 657 O O . ALA A 1 81 ? -4.136 -1.988 5.318 1.00 93.38 81 ALA A O 1
ATOM 658 N N . PHE A 1 82 ? -2.933 -0.288 4.476 1.00 93.00 82 PHE A N 1
ATOM 659 C CA . PHE A 1 82 ? -2.733 0.401 5.747 1.00 93.00 82 PHE A CA 1
ATOM 660 C C . PHE A 1 82 ? -4.052 0.899 6.344 1.00 93.00 82 PHE A C 1
ATOM 662 O O . PHE A 1 82 ? -4.326 0.645 7.518 1.00 93.00 82 PHE A O 1
ATOM 669 N N . ALA A 1 83 ? -4.897 1.544 5.537 1.00 91.81 83 ALA A N 1
ATOM 670 C CA . ALA A 1 83 ? -6.204 2.014 5.984 1.00 91.81 83 ALA A CA 1
ATOM 671 C C . ALA A 1 83 ? -7.088 0.855 6.472 1.00 91.81 83 ALA A C 1
ATOM 673 O O . ALA A 1 83 ? -7.638 0.918 7.569 1.00 91.81 83 ALA A O 1
ATOM 674 N N . HIS A 1 84 ? -7.157 -0.237 5.705 1.00 92.19 84 HIS A N 1
ATOM 675 C CA . HIS A 1 84 ? -7.921 -1.430 6.064 1.00 92.19 84 HIS A CA 1
ATOM 676 C C . HIS A 1 84 ? -7.390 -2.074 7.351 1.00 92.19 84 HIS A C 1
ATOM 678 O O . HIS A 1 84 ? -8.172 -2.419 8.237 1.00 92.19 84 HIS A O 1
ATOM 684 N N . LYS 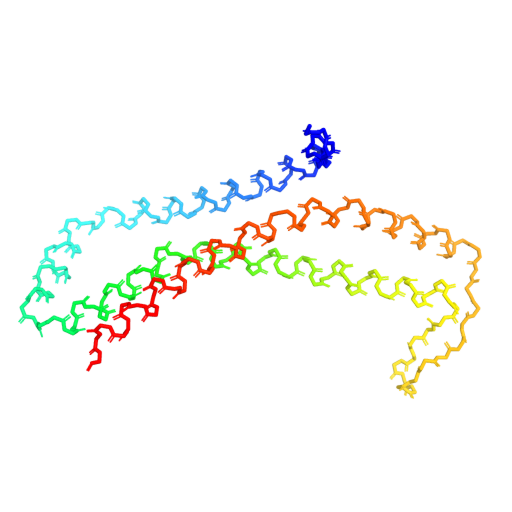A 1 85 ? -6.063 -2.182 7.502 1.00 94.38 85 LYS A N 1
ATOM 685 C CA . LYS A 1 85 ? -5.432 -2.681 8.731 1.00 94.38 85 LYS A CA 1
ATOM 686 C C . LYS A 1 85 ? -5.859 -1.860 9.951 1.00 94.38 85 LYS A C 1
ATOM 688 O O . LYS A 1 85 ? -6.324 -2.443 10.928 1.00 94.38 85 LYS A O 1
ATOM 693 N N . ILE A 1 86 ? -5.764 -0.530 9.877 1.00 93.94 86 ILE A N 1
ATOM 694 C CA . ILE A 1 86 ? -6.183 0.356 10.973 1.00 93.94 86 ILE A CA 1
ATOM 695 C C . ILE A 1 86 ? -7.670 0.178 11.279 1.00 93.94 86 ILE A C 1
ATOM 697 O O . ILE A 1 86 ? -8.037 0.037 12.443 1.00 93.94 86 ILE A O 1
ATOM 701 N N . SER A 1 87 ? -8.536 0.147 10.261 1.00 93.81 87 SER A N 1
ATOM 702 C CA . SER A 1 87 ? -9.976 -0.035 10.468 1.00 93.81 87 SER A CA 1
ATOM 703 C C . SER A 1 87 ? -10.292 -1.328 11.227 1.00 93.81 87 SER A C 1
ATOM 705 O O . SER A 1 87 ? -11.104 -1.308 12.152 1.00 93.81 87 SER A O 1
ATOM 707 N N . PHE A 1 88 ? -9.620 -2.435 10.897 1.00 93.88 88 PHE A N 1
ATOM 708 C CA . PHE A 1 88 ? -9.786 -3.709 11.603 1.00 93.88 88 PHE A CA 1
ATOM 709 C C . PHE A 1 88 ? -9.219 -3.687 13.028 1.00 93.88 88 PHE A C 1
ATOM 711 O O . PHE A 1 88 ? -9.873 -4.181 13.946 1.00 93.88 88 PHE A O 1
ATOM 718 N N . GLU A 1 89 ? -8.039 -3.103 13.247 1.00 94.06 89 GLU A N 1
ATOM 719 C CA . GLU A 1 89 ? -7.441 -2.990 14.587 1.00 94.06 89 GLU A CA 1
ATOM 720 C C . GLU A 1 89 ? -8.321 -2.162 15.537 1.00 94.06 89 GLU A C 1
ATOM 722 O O . GLU A 1 89 ? -8.551 -2.557 16.687 1.00 94.06 89 GLU A O 1
ATOM 727 N N . VAL A 1 90 ? -8.876 -1.047 15.052 1.00 93.25 90 VAL A N 1
ATOM 728 C CA . VAL A 1 90 ? -9.797 -0.216 15.838 1.00 93.25 90 VAL A CA 1
ATOM 729 C C . VAL A 1 90 ? -11.103 -0.963 16.109 1.00 93.25 90 VAL A C 1
ATOM 731 O O . VAL A 1 90 ? -11.578 -0.958 17.246 1.00 93.25 90 VAL A O 1
ATOM 734 N N . LEU A 1 91 ? -11.653 -1.669 15.115 1.00 94.38 91 LEU A N 1
ATOM 735 C CA . LEU A 1 91 ? -12.864 -2.473 15.290 1.00 94.38 91 LEU A CA 1
ATOM 736 C C . LEU A 1 91 ? -12.680 -3.566 16.357 1.00 94.38 91 LEU A C 1
ATOM 738 O O . LEU A 1 91 ? -13.530 -3.723 17.231 1.00 94.38 91 LEU A O 1
ATOM 742 N N . LEU A 1 92 ? -11.554 -4.287 16.332 1.00 93.06 92 LEU A N 1
ATOM 743 C CA . LEU A 1 92 ? -11.228 -5.308 17.335 1.00 93.06 92 LEU A CA 1
ATOM 744 C C . LEU A 1 92 ? -11.066 -4.709 18.736 1.00 93.06 92 LEU A C 1
ATOM 746 O O . LEU A 1 92 ? -11.524 -5.289 19.722 1.00 93.06 92 LEU A O 1
ATOM 750 N N . THR A 1 93 ? -10.442 -3.536 18.830 1.00 91.50 93 THR A N 1
ATOM 751 C CA . THR A 1 93 ? -10.267 -2.827 20.104 1.00 91.50 93 THR A CA 1
ATOM 752 C C . THR A 1 93 ? -11.615 -2.406 20.692 1.00 91.50 93 THR A C 1
ATOM 754 O O . THR A 1 93 ? -11.865 -2.630 21.876 1.00 91.50 93 THR A O 1
ATOM 757 N N . LEU A 1 94 ? -12.517 -1.879 19.862 1.00 92.38 94 LEU A N 1
ATOM 758 C CA . LEU A 1 94 ? -13.885 -1.537 20.262 1.00 92.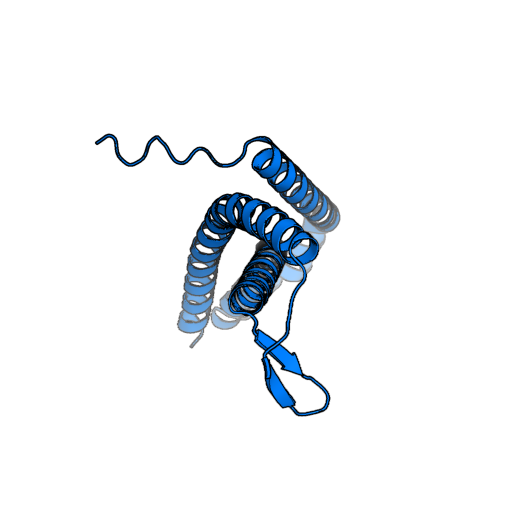38 94 LEU A CA 1
ATOM 759 C C . LEU A 1 94 ? -14.681 -2.780 20.670 1.00 92.38 94 LEU A C 1
ATOM 761 O O . LEU A 1 94 ? -15.375 -2.760 21.684 1.00 92.38 94 LEU A O 1
ATOM 765 N N . PHE A 1 95 ? -14.524 -3.894 19.954 1.00 91.31 95 PHE A N 1
ATOM 766 C CA . PHE A 1 95 ? -15.163 -5.154 20.325 1.00 91.31 95 PHE A CA 1
ATOM 767 C C . PHE A 1 95 ? -14.715 -5.660 21.705 1.00 91.31 95 PHE A C 1
ATOM 769 O O . PHE A 1 95 ? -15.533 -6.146 22.486 1.00 91.31 95 PHE A O 1
ATOM 776 N N . HIS A 1 96 ? -13.432 -5.514 22.051 1.00 89.25 96 HIS A N 1
ATOM 777 C CA . HIS A 1 96 ? -12.955 -5.806 23.405 1.00 89.25 96 HIS A CA 1
ATOM 778 C C . HIS A 1 96 ? -13.544 -4.852 24.450 1.00 89.25 96 HIS A C 1
ATOM 780 O O . HIS A 1 96 ? -13.973 -5.317 25.508 1.00 89.25 96 HIS A O 1
ATOM 786 N N . MET A 1 97 ? -13.646 -3.561 24.129 1.00 90.00 97 MET A N 1
ATOM 787 C CA . MET A 1 97 ? -14.260 -2.558 25.000 1.00 90.00 97 MET A CA 1
ATOM 788 C C . MET A 1 97 ? -15.718 -2.910 25.337 1.00 90.00 97 MET A C 1
ATOM 790 O O . MET A 1 97 ? -16.087 -2.906 26.508 1.00 90.00 97 MET A O 1
ATOM 794 N N . PHE A 1 98 ? -16.525 -3.331 24.352 1.00 88.12 98 PHE A N 1
ATOM 795 C CA . PHE A 1 98 ? -17.914 -3.769 24.582 1.00 88.12 98 PHE A CA 1
ATOM 796 C C . PHE A 1 98 ? -18.036 -5.004 25.473 1.00 88.12 98 PHE A C 1
ATOM 798 O O . PHE A 1 98 ? -19.045 -5.189 26.146 1.00 88.12 98 PHE A O 1
ATOM 805 N N . ARG A 1 99 ? -17.004 -5.851 25.505 1.00 86.44 99 ARG A N 1
ATOM 806 C CA . ARG A 1 99 ? -16.939 -7.020 26.392 1.00 86.44 99 ARG A CA 1
ATOM 807 C C . ARG A 1 99 ? -16.438 -6.671 27.794 1.00 86.44 99 ARG A C 1
ATOM 809 O O . ARG A 1 99 ? -16.205 -7.589 28.575 1.00 86.44 99 ARG A O 1
ATOM 816 N N . GLY A 1 100 ? -16.226 -5.388 28.093 1.00 85.75 100 GLY A N 1
ATOM 817 C CA . GLY A 1 100 ? -15.661 -4.935 29.361 1.00 85.75 100 GLY A CA 1
ATOM 818 C C . GLY A 1 100 ? -14.183 -5.283 29.512 1.00 85.75 100 GLY A C 1
ATOM 819 O O . GLY A 1 100 ? -13.699 -5.396 30.629 1.00 85.75 100 GLY A O 1
ATOM 820 N N . LYS A 1 101 ? -13.453 -5.506 28.413 1.00 84.31 101 LYS A N 1
ATOM 821 C CA . LYS A 1 101 ? -12.059 -5.963 28.441 1.00 84.31 101 LYS A CA 1
ATOM 822 C C . LYS A 1 101 ? -11.107 -4.853 28.012 1.00 84.31 101 LYS A C 1
ATOM 824 O O . LYS A 1 101 ? -11.198 -4.357 26.891 1.00 84.31 101 LYS A O 1
ATOM 829 N N . LYS A 1 102 ? -10.130 -4.530 28.862 1.00 86.88 102 LYS A N 1
ATOM 830 C CA . LYS A 1 102 ? -9.064 -3.559 28.577 1.00 86.88 102 LYS A CA 1
ATOM 831 C C . LYS A 1 102 ? -7.706 -4.245 28.599 1.00 86.88 102 LYS A C 1
ATOM 833 O O . LYS A 1 102 ? -7.330 -4.871 29.588 1.00 86.88 102 LYS A O 1
ATOM 838 N N . TYR A 1 103 ? -6.933 -4.105 27.524 1.00 81.94 103 TYR A N 1
ATOM 839 C CA . TYR A 1 103 ? -5.553 -4.583 27.535 1.00 81.94 103 TYR A CA 1
ATOM 840 C C . TYR A 1 103 ? -4.686 -3.665 28.402 1.00 81.94 103 TYR A C 1
ATOM 842 O O . TYR A 1 103 ? -4.551 -2.469 28.137 1.00 81.94 103 TYR A O 1
ATOM 850 N N . ASN A 1 104 ? -4.100 -4.225 29.455 1.00 82.50 104 ASN A N 1
ATOM 851 C CA . ASN A 1 104 ? -3.211 -3.517 30.356 1.00 82.50 104 ASN A CA 1
ATOM 852 C C . ASN A 1 104 ? -1.764 -3.669 29.877 1.00 82.50 104 ASN A C 1
ATOM 854 O O . ASN A 1 104 ? -1.128 -4.701 30.102 1.00 82.50 104 ASN A O 1
ATOM 858 N N . VAL A 1 105 ? -1.224 -2.621 29.251 1.00 82.19 105 VAL A N 1
ATOM 859 C CA . VAL A 1 105 ? 0.165 -2.586 28.758 1.00 82.19 105 VAL A CA 1
ATOM 860 C C . VAL A 1 105 ? 1.207 -2.801 29.860 1.00 82.19 105 VAL A C 1
ATOM 862 O O . VAL A 1 105 ? 2.242 -3.404 29.589 1.00 82.19 105 VAL A O 1
ATOM 865 N N . LEU A 1 106 ? 0.930 -2.389 31.104 1.00 80.44 106 LEU A N 1
ATOM 866 C CA . LEU A 1 106 ? 1.869 -2.529 32.226 1.00 80.44 106 LEU A CA 1
ATOM 867 C C . LEU A 1 106 ? 1.973 -3.975 32.720 1.00 80.44 106 LEU A C 1
ATOM 869 O O . LEU A 1 106 ? 3.051 -4.430 33.088 1.00 80.44 106 LEU A O 1
ATOM 873 N N . LYS A 1 107 ? 0.851 -4.704 32.724 1.00 82.62 107 LYS A N 1
ATOM 874 C CA . LYS A 1 107 ? 0.780 -6.095 33.205 1.00 82.62 107 LYS A CA 1
ATOM 875 C C . LYS A 1 107 ? 0.761 -7.129 32.073 1.00 82.62 107 LYS A C 1
ATOM 877 O O . LYS A 1 107 ? 0.667 -8.318 32.359 1.00 82.62 107 LYS A O 1
ATOM 882 N N . LYS A 1 108 ? 0.826 -6.681 30.809 1.00 81.50 108 LYS A N 1
ATOM 883 C CA . LYS A 1 108 ? 0.724 -7.493 29.580 1.00 81.50 108 LYS A CA 1
ATOM 884 C C . LYS A 1 108 ? -0.420 -8.520 29.618 1.00 81.50 108 LYS A C 1
ATOM 886 O O . LYS A 1 108 ? -0.275 -9.642 29.144 1.00 81.50 108 LYS A O 1
ATOM 891 N N . LYS A 1 109 ? -1.557 -8.141 30.208 1.00 83.44 109 LYS A N 1
ATOM 892 C CA . LYS A 1 109 ? -2.752 -8.987 30.335 1.00 83.44 109 LYS A CA 1
ATOM 893 C C . LYS A 1 109 ? -4.019 -8.189 30.064 1.00 83.44 109 LYS A C 1
ATOM 895 O O . LYS A 1 109 ? -4.031 -6.970 30.221 1.00 83.44 109 LYS A O 1
ATOM 900 N N . THR A 1 110 ? -5.080 -8.880 29.667 1.00 80.69 110 THR A N 1
ATOM 901 C CA . THR A 1 110 ? -6.408 -8.282 29.522 1.00 80.69 110 THR A CA 1
ATOM 902 C C . THR A 1 110 ? -7.101 -8.297 30.877 1.00 80.69 110 THR A C 1
ATOM 904 O O . THR A 1 110 ? -7.334 -9.370 31.428 1.00 80.69 110 THR A O 1
ATOM 907 N N . ASP A 1 111 ? -7.383 -7.113 31.408 1.00 82.69 111 ASP A N 1
ATOM 908 C CA . ASP A 1 111 ? -8.091 -6.914 32.670 1.00 82.69 111 ASP A CA 1
ATOM 909 C C . ASP A 1 111 ? -9.554 -6.545 32.382 1.00 82.69 111 ASP A C 1
ATOM 911 O O . ASP A 1 111 ? -9.857 -5.914 31.362 1.00 82.69 111 ASP A O 1
ATOM 915 N N . ASP A 1 112 ? -10.455 -6.929 33.284 1.00 82.44 112 ASP A N 1
ATOM 916 C CA . ASP A 1 112 ? -11.832 -6.447 33.250 1.00 82.44 112 ASP A CA 1
ATOM 917 C C . ASP A 1 112 ? -11.841 -4.959 33.631 1.00 82.44 112 ASP A C 1
ATOM 919 O O . ASP A 1 112 ? -11.233 -4.540 34.621 1.00 82.44 112 ASP A O 1
ATOM 923 N N . ALA A 1 113 ? -12.498 -4.148 32.812 1.00 80.94 113 ALA A N 1
ATOM 924 C CA . ALA A 1 113 ? -12.627 -2.714 32.983 1.00 80.94 113 ALA A CA 1
ATOM 925 C C . ALA A 1 113 ? -14.106 -2.335 33.044 1.00 80.94 113 ALA A C 1
ATOM 927 O O . ALA A 1 113 ? -14.914 -2.748 32.212 1.00 80.94 113 ALA A O 1
ATOM 928 N N . LEU A 1 114 ? -14.441 -1.520 34.040 1.00 83.00 114 LEU A N 1
ATOM 929 C CA . LEU A 1 114 ? -15.752 -0.903 34.164 1.00 83.00 114 LEU A CA 1
ATOM 930 C C . LEU A 1 114 ? -15.759 0.352 33.293 1.00 83.00 114 LEU A C 1
ATOM 932 O O . LEU A 1 114 ? -15.114 1.340 33.636 1.00 83.00 114 LEU A O 1
ATOM 936 N N . TYR A 1 115 ? -16.450 0.275 32.160 1.00 86.25 115 TYR A N 1
ATOM 937 C CA . TYR A 1 115 ? -16.675 1.413 31.273 1.00 86.25 115 TYR A CA 1
ATOM 938 C C . TYR A 1 115 ? -17.958 2.141 31.667 1.00 86.25 115 TYR A C 1
ATOM 940 O O . TYR A 1 115 ? -18.947 1.502 32.040 1.00 86.25 115 TYR A O 1
ATOM 948 N N . SER A 1 116 ? -17.955 3.471 31.578 1.00 91.06 116 SER A N 1
ATOM 949 C CA . SER A 1 116 ? -19.179 4.252 31.767 1.00 91.06 116 SER A CA 1
ATOM 950 C C . SER A 1 116 ? -20.125 4.076 30.569 1.00 91.06 116 SER A C 1
ATOM 952 O O . SER A 1 116 ? -19.720 3.683 29.472 1.00 91.06 116 SER A O 1
ATOM 954 N N . ILE A 1 117 ? -21.412 4.381 30.760 1.00 90.38 117 ILE A N 1
ATOM 955 C CA . ILE A 1 117 ? -22.412 4.317 29.678 1.00 90.38 117 ILE A CA 1
ATOM 956 C C . ILE A 1 117 ? -22.040 5.277 28.536 1.00 90.38 117 ILE A C 1
ATOM 958 O O . ILE A 1 117 ? -22.218 4.953 27.364 1.00 90.38 117 ILE A O 1
ATOM 962 N N . GLU A 1 118 ? -21.488 6.441 28.875 1.00 94.25 118 GLU A N 1
ATOM 963 C CA . GLU A 1 118 ? -21.064 7.471 27.922 1.00 94.25 118 GLU A CA 1
ATOM 964 C C . GLU A 1 118 ? -19.903 6.983 27.041 1.00 94.25 118 GLU A C 1
ATOM 966 O O . GLU A 1 118 ? -19.935 7.149 25.821 1.00 94.25 118 GLU A O 1
ATOM 971 N N . GLU A 1 119 ? -18.908 6.317 27.639 1.00 90.94 119 GLU A N 1
ATOM 972 C CA . GLU A 1 119 ? -17.781 5.713 26.916 1.00 90.94 119 GLU A CA 1
ATOM 973 C C . GLU A 1 119 ? -18.251 4.608 25.965 1.00 90.94 119 GLU A C 1
ATOM 975 O O . GLU A 1 119 ? -17.809 4.533 24.814 1.00 90.94 119 GLU A O 1
ATOM 980 N N . LEU A 1 120 ? -19.189 3.774 26.423 1.00 92.81 120 LEU A N 1
ATOM 981 C CA . LEU A 1 120 ? -19.780 2.720 25.607 1.00 92.81 120 LEU A CA 1
ATOM 982 C C . LEU A 1 120 ? -20.518 3.304 24.398 1.00 92.81 120 LEU A C 1
ATOM 984 O O . LEU A 1 120 ? -20.356 2.819 23.279 1.00 92.81 120 LEU A O 1
ATOM 988 N N . LEU A 1 121 ? -21.293 4.370 24.612 1.00 94.62 121 LEU A N 1
ATOM 989 C CA . LEU A 1 121 ? -22.065 5.041 23.571 1.00 94.62 121 LEU A CA 1
ATOM 990 C C . LEU A 1 121 ? -21.159 5.675 22.506 1.00 94.62 121 LEU A C 1
ATOM 992 O O . LEU A 1 121 ? -21.404 5.496 21.310 1.00 94.62 121 LEU A O 1
ATOM 996 N N . LEU A 1 122 ? -20.070 6.333 22.919 1.00 94.88 122 LEU A N 1
ATOM 997 C CA . LEU A 1 122 ? -19.048 6.830 21.993 1.00 94.88 122 LEU A CA 1
ATOM 998 C C . LEU A 1 122 ? -18.412 5.683 21.195 1.00 94.88 122 LEU A C 1
ATOM 1000 O O . LEU A 1 122 ? -18.219 5.794 19.984 1.00 94.88 122 LEU A O 1
ATOM 1004 N N . GLY A 1 123 ? -18.141 4.558 21.855 1.00 94.12 123 GLY A N 1
ATOM 1005 C CA . GLY A 1 123 ? -17.661 3.348 21.202 1.00 94.12 123 GLY A CA 1
ATOM 1006 C C . GLY A 1 123 ? -18.584 2.859 20.092 1.00 94.12 123 GLY A C 1
ATOM 1007 O O . GLY A 1 123 ? -18.111 2.530 19.005 1.00 94.12 123 GLY A O 1
ATOM 1008 N N . ILE A 1 124 ? -19.897 2.818 20.347 1.00 94.69 124 ILE A N 1
ATOM 1009 C CA . ILE A 1 124 ? -20.900 2.376 19.362 1.00 94.69 124 ILE A CA 1
ATOM 1010 C C . ILE A 1 124 ? -20.916 3.327 18.167 1.00 94.69 124 ILE A C 1
ATOM 1012 O O . ILE A 1 124 ? -20.966 2.867 17.025 1.00 94.69 124 ILE A O 1
ATOM 1016 N N . LEU A 1 125 ? -20.824 4.638 18.407 1.00 95.31 125 LEU A N 1
ATOM 1017 C CA . LEU A 1 125 ? -20.760 5.640 17.344 1.00 95.31 125 LEU A CA 1
ATOM 1018 C C . LEU A 1 125 ? -19.543 5.409 16.437 1.00 95.31 125 LEU A C 1
ATOM 1020 O O . LEU A 1 125 ? -19.695 5.298 15.220 1.00 95.31 125 LEU A O 1
ATOM 1024 N N . ILE A 1 126 ? -18.350 5.272 17.024 1.00 94.62 126 ILE A N 1
ATOM 1025 C CA . ILE A 1 126 ? -17.111 5.032 16.268 1.00 94.62 126 ILE A CA 1
ATOM 1026 C C . ILE A 1 126 ? -17.180 3.685 15.538 1.00 94.62 126 ILE A C 1
ATOM 1028 O O . ILE A 1 126 ? -16.836 3.610 14.359 1.00 94.62 126 ILE A O 1
ATOM 1032 N N . MET A 1 127 ? -17.668 2.631 16.200 1.00 94.12 127 MET A N 1
ATOM 1033 C CA . MET A 1 127 ? -17.842 1.309 15.591 1.00 94.12 127 MET A CA 1
ATOM 1034 C C . MET A 1 127 ? -18.751 1.390 14.365 1.00 94.12 127 MET A C 1
ATOM 1036 O O . MET A 1 127 ? -18.416 0.847 13.317 1.00 94.12 127 MET A O 1
ATOM 1040 N N . THR A 1 128 ? -19.873 2.098 14.479 1.00 93.25 128 THR A N 1
ATOM 1041 C CA . THR A 1 128 ? -20.838 2.271 13.389 1.00 93.25 128 THR A CA 1
ATOM 1042 C C . THR A 1 128 ? -20.209 3.013 12.211 1.00 93.25 128 THR A C 1
ATOM 1044 O O . THR A 1 128 ? -20.332 2.564 11.075 1.00 93.25 128 THR A O 1
ATOM 1047 N N . ILE A 1 129 ? -19.463 4.096 12.467 1.00 91.81 129 ILE A N 1
ATOM 1048 C CA . ILE A 1 129 ? -18.730 4.828 11.420 1.00 91.81 129 ILE A CA 1
ATOM 1049 C C . ILE A 1 129 ? -17.745 3.896 10.700 1.00 91.81 129 ILE A C 1
ATOM 1051 O O . ILE A 1 129 ? -17.735 3.845 9.471 1.00 91.81 129 ILE A O 1
ATOM 1055 N N . ILE A 1 130 ? -16.948 3.123 11.442 1.00 91.75 130 ILE A N 1
ATOM 1056 C CA . ILE A 1 130 ? -15.968 2.196 10.858 1.00 91.75 130 ILE A CA 1
ATOM 1057 C C . ILE A 1 130 ? -16.664 1.096 10.054 1.00 91.75 130 ILE A C 1
ATOM 1059 O O . ILE A 1 130 ? -16.229 0.799 8.944 1.00 91.75 130 ILE A O 1
ATOM 1063 N N . LEU A 1 131 ? -17.761 0.531 10.564 1.00 90.44 131 LEU A N 1
ATOM 1064 C CA . LEU A 1 131 ? -18.549 -0.480 9.857 1.00 90.44 131 LEU A CA 1
ATOM 1065 C C . LEU A 1 131 ? -19.156 0.051 8.555 1.00 90.44 131 LEU A C 1
ATOM 1067 O O . LEU A 1 131 ? -19.281 -0.720 7.612 1.00 90.44 131 LEU A O 1
ATOM 1071 N N . PHE A 1 132 ? -19.485 1.343 8.462 1.00 88.44 132 PHE A N 1
ATOM 1072 C CA . PHE A 1 132 ? -19.928 1.961 7.207 1.00 88.44 132 PHE A CA 1
ATOM 1073 C C . PHE A 1 132 ? -18.776 2.286 6.244 1.00 88.44 132 PHE A C 1
ATOM 1075 O O . PHE A 1 132 ? -18.959 2.242 5.026 1.00 88.44 132 PHE A O 1
ATOM 1082 N N . VAL A 1 133 ? -17.584 2.599 6.759 1.00 88.94 133 VAL A N 1
ATOM 1083 C CA . VAL A 1 133 ? -16.394 2.902 5.941 1.00 88.94 133 VAL A CA 1
ATOM 1084 C C . VAL A 1 133 ? -15.778 1.633 5.347 1.00 88.94 133 VAL A C 1
ATOM 1086 O O . VAL A 1 133 ? -15.429 1.608 4.164 1.00 88.94 133 VAL A O 1
ATOM 1089 N N . LEU A 1 134 ? -15.678 0.571 6.148 1.00 89.44 134 LEU A N 1
ATOM 1090 C CA . LEU A 1 134 ? -15.100 -0.722 5.781 1.00 89.44 134 LEU A CA 1
ATOM 1091 C C . LEU A 1 134 ? -15.595 -1.289 4.441 1.00 89.44 134 LEU A C 1
ATOM 1093 O O . LEU A 1 134 ? -14.744 -1.554 3.599 1.00 89.44 134 LEU A O 1
ATOM 1097 N N . PRO A 1 135 ? -16.907 -1.445 4.177 1.00 88.25 135 PRO A N 1
ATOM 1098 C CA . PRO A 1 135 ? -17.393 -2.059 2.944 1.00 88.25 135 PRO A CA 1
ATOM 1099 C C . PRO A 1 135 ? -16.931 -1.312 1.692 1.00 88.25 135 PRO A C 1
ATOM 1101 O O . PRO A 1 135 ? -16.509 -1.938 0.722 1.00 88.25 135 PRO A O 1
ATOM 1104 N N . THR A 1 136 ? -16.951 0.023 1.731 1.00 88.62 136 THR A N 1
ATOM 1105 C CA . THR A 1 136 ? -16.482 0.851 0.614 1.00 88.62 136 THR A CA 1
ATOM 1106 C C . THR A 1 136 ? -14.975 0.659 0.419 1.00 88.62 136 THR A C 1
ATOM 1108 O O . THR A 1 136 ? -14.534 0.357 -0.685 1.00 88.62 136 THR A O 1
ATOM 1111 N N . MET A 1 137 ? -14.183 0.726 1.496 1.00 89.19 137 MET A N 1
ATOM 1112 C CA . MET A 1 137 ? -12.729 0.507 1.438 1.00 89.19 137 MET A CA 1
ATOM 1113 C C . MET A 1 137 ? -12.355 -0.904 0.969 1.00 89.19 137 MET A C 1
ATOM 1115 O O . MET A 1 137 ? -11.381 -1.065 0.234 1.00 89.19 137 MET A O 1
ATOM 1119 N N . SER A 1 138 ? -13.123 -1.924 1.357 1.00 90.25 138 SER A N 1
ATOM 1120 C CA . SER A 1 138 ? -12.891 -3.312 0.959 1.00 90.25 138 SER A CA 1
ATOM 1121 C C . SER A 1 138 ? -13.077 -3.514 -0.544 1.00 90.25 138 SER A C 1
ATOM 1123 O O . SER A 1 138 ? -12.268 -4.214 -1.143 1.00 90.25 138 SER A O 1
ATOM 1125 N N . VAL A 1 139 ? -14.066 -2.875 -1.181 1.00 91.25 139 VAL A N 1
ATOM 1126 C CA . VAL A 1 139 ? -14.250 -2.964 -2.645 1.00 91.25 139 VAL A CA 1
ATOM 1127 C C . VAL A 1 139 ? -13.023 -2.423 -3.390 1.00 91.25 139 VAL A C 1
ATOM 1129 O O . VAL A 1 139 ? -12.499 -3.097 -4.278 1.00 91.25 139 VAL A O 1
ATOM 1132 N N . TYR A 1 140 ? -12.514 -1.253 -2.990 1.00 89.50 140 TYR A N 1
ATOM 1133 C CA . TYR A 1 140 ? -11.288 -0.677 -3.558 1.00 89.50 140 TYR A CA 1
ATOM 1134 C C . TYR A 1 140 ? -10.053 -1.541 -3.284 1.00 89.50 140 TYR A C 1
ATOM 1136 O O . TYR A 1 140 ? -9.225 -1.758 -4.163 1.00 89.50 140 TYR A O 1
ATOM 1144 N N . TYR A 1 141 ? -9.920 -2.062 -2.067 1.00 91.31 141 TYR A N 1
ATOM 1145 C CA . TYR A 1 141 ? -8.784 -2.903 -1.710 1.00 91.31 141 TYR A CA 1
ATOM 1146 C C . TYR A 1 141 ? -8.770 -4.225 -2.495 1.00 91.31 141 TYR A C 1
ATOM 1148 O O . TYR A 1 141 ? -7.722 -4.630 -2.997 1.00 91.31 141 TYR A O 1
ATOM 1156 N N . LEU A 1 142 ? -9.926 -4.874 -2.669 1.00 93.00 142 LEU A N 1
ATOM 1157 C CA . LEU A 1 142 ? -10.047 -6.118 -3.434 1.00 93.00 142 LEU A CA 1
ATOM 1158 C C . LEU A 1 142 ? -9.758 -5.919 -4.927 1.00 93.00 142 LEU A C 1
ATOM 1160 O O . LEU A 1 142 ? -9.083 -6.755 -5.528 1.00 93.00 142 LEU A O 1
ATOM 1164 N N . SER A 1 143 ? -10.212 -4.814 -5.527 1.00 92.50 143 SER A N 1
ATOM 1165 C CA . SER A 1 143 ? -9.897 -4.511 -6.930 1.00 92.50 143 SER A CA 1
ATOM 1166 C C . SER A 1 143 ? -8.398 -4.258 -7.138 1.00 92.50 143 SER A C 1
ATOM 1168 O O . SER A 1 143 ? -7.823 -4.722 -8.124 1.00 92.50 143 SER A O 1
ATOM 1170 N N . LEU A 1 144 ? -7.733 -3.612 -6.174 1.00 92.44 144 LEU A N 1
ATOM 1171 C CA . LEU A 1 144 ? -6.281 -3.427 -6.183 1.00 92.44 144 LEU A CA 1
ATOM 1172 C C . LEU A 1 144 ? -5.521 -4.742 -5.992 1.00 92.44 144 LEU A C 1
ATOM 1174 O O . LEU A 1 144 ? -4.523 -4.950 -6.676 1.00 92.44 144 LEU A O 1
ATOM 1178 N N . ILE A 1 145 ? -5.989 -5.643 -5.119 1.00 94.44 145 ILE A N 1
ATOM 1179 C CA . ILE A 1 145 ? -5.417 -6.995 -4.995 1.00 94.44 145 ILE A CA 1
ATOM 1180 C C . ILE A 1 145 ? -5.492 -7.721 -6.337 1.00 94.44 145 ILE A C 1
ATOM 1182 O O . ILE A 1 145 ? -4.491 -8.274 -6.782 1.00 94.44 145 ILE A O 1
ATOM 1186 N N . TYR A 1 146 ? -6.649 -7.692 -7.001 1.00 95.12 146 TYR A N 1
ATOM 1187 C CA . TYR A 1 146 ? -6.822 -8.334 -8.303 1.00 95.12 146 TYR A CA 1
ATOM 1188 C C . TYR A 1 146 ? -5.823 -7.799 -9.341 1.00 95.12 146 TYR A C 1
ATOM 1190 O O . TYR A 1 146 ? -5.138 -8.576 -10.008 1.00 95.12 146 TYR A O 1
ATOM 1198 N N . LEU A 1 147 ? -5.671 -6.475 -9.423 1.00 94.50 147 LEU A N 1
ATOM 1199 C CA . LEU A 1 147 ? -4.700 -5.838 -10.312 1.00 94.50 147 LEU A CA 1
ATOM 1200 C C . LEU A 1 147 ? -3.250 -6.207 -9.952 1.00 94.50 147 LEU A C 1
ATOM 1202 O O . LEU A 1 147 ? -2.456 -6.524 -10.836 1.00 94.50 147 LEU A O 1
ATOM 1206 N N . MET A 1 148 ? -2.913 -6.226 -8.659 1.00 94.44 148 MET A N 1
ATOM 1207 C CA . MET A 1 148 ? -1.599 -6.647 -8.161 1.00 94.44 148 MET A CA 1
ATOM 1208 C C . MET A 1 148 ? -1.288 -8.098 -8.522 1.00 94.44 148 MET A C 1
ATOM 1210 O O . MET A 1 148 ? -0.176 -8.389 -8.957 1.00 94.44 148 MET A O 1
ATOM 1214 N N . CYS A 1 149 ? -2.260 -9.005 -8.403 1.00 95.50 149 CYS A N 1
ATOM 1215 C CA . CYS A 1 149 ? -2.092 -10.397 -8.810 1.00 95.50 149 CYS A CA 1
ATOM 1216 C C . CYS A 1 149 ? -1.729 -10.506 -10.295 1.00 95.50 149 CYS A C 1
ATOM 1218 O O . CYS A 1 149 ? -0.809 -11.243 -10.631 1.00 95.50 149 CYS A O 1
ATOM 1220 N N . ILE A 1 150 ? -2.392 -9.745 -11.172 1.00 95.69 150 ILE A N 1
ATOM 1221 C CA . ILE A 1 150 ? -2.077 -9.731 -12.609 1.00 95.69 150 ILE A CA 1
ATOM 1222 C C . ILE A 1 150 ? -0.649 -9.230 -12.855 1.00 95.69 150 ILE A C 1
ATOM 1224 O O . ILE A 1 150 ? 0.102 -9.863 -13.596 1.00 95.69 150 ILE A O 1
ATOM 1228 N N . ILE A 1 151 ? -0.256 -8.125 -12.214 1.00 94.31 151 ILE A N 1
ATOM 1229 C CA . ILE A 1 151 ? 1.086 -7.540 -12.364 1.00 94.31 151 ILE A CA 1
ATOM 1230 C C . ILE A 1 151 ? 2.164 -8.528 -11.909 1.00 94.31 151 ILE A C 1
ATOM 1232 O O . ILE A 1 151 ? 3.127 -8.76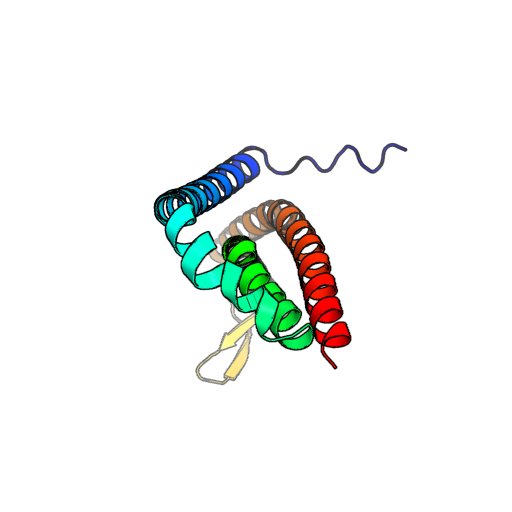2 -12.638 1.00 94.31 151 ILE A O 1
ATOM 1236 N N . ILE A 1 152 ? 1.987 -9.145 -10.738 1.00 94.00 152 ILE A N 1
ATOM 1237 C CA . ILE A 1 152 ? 2.943 -10.111 -10.185 1.00 94.00 152 ILE A CA 1
ATOM 1238 C C . ILE A 1 152 ? 3.017 -11.360 -11.067 1.00 94.00 152 ILE A C 1
ATOM 1240 O O . ILE A 1 152 ? 4.114 -11.837 -11.344 1.00 94.00 152 ILE A O 1
ATOM 1244 N N . LEU A 1 153 ? 1.883 -11.880 -11.551 1.00 95.19 153 LEU A N 1
ATOM 1245 C CA . LEU A 1 153 ? 1.873 -13.015 -12.482 1.00 95.19 153 LEU A CA 1
ATOM 1246 C C . LEU A 1 153 ? 2.669 -12.700 -13.751 1.00 95.19 153 LEU A C 1
ATOM 1248 O O . LEU A 1 153 ? 3.465 -13.525 -14.202 1.00 95.19 153 LEU A O 1
ATOM 1252 N N . PHE A 1 154 ? 2.503 -11.493 -14.293 1.00 93.44 154 PHE A N 1
ATOM 1253 C CA . PHE A 1 154 ? 3.257 -11.055 -15.459 1.00 93.44 154 PHE A CA 1
ATOM 1254 C C . PHE A 1 154 ? 4.757 -10.904 -15.150 1.00 93.44 154 PHE A C 1
ATOM 1256 O O . PHE A 1 154 ? 5.579 -11.464 -15.875 1.00 93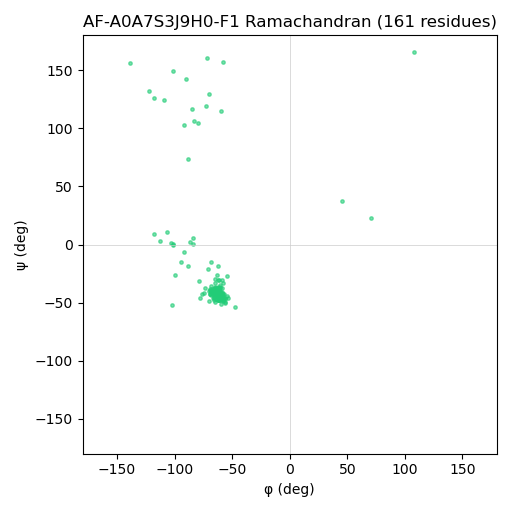.44 154 PHE A O 1
ATOM 1263 N N . GLN A 1 155 ? 5.134 -10.270 -14.034 1.00 93.12 155 GLN A N 1
ATOM 1264 C CA . GLN A 1 155 ? 6.533 -10.171 -13.585 1.00 93.12 155 GLN A CA 1
ATOM 1265 C C . GLN A 1 155 ? 7.191 -11.547 -13.420 1.00 93.12 155 GLN A C 1
ATOM 1267 O O . GLN A 1 155 ? 8.285 -11.783 -13.933 1.00 93.12 155 GLN A O 1
ATOM 1272 N N . VAL A 1 156 ? 6.506 -12.483 -12.759 1.00 93.50 156 VAL A N 1
ATOM 1273 C CA . VAL A 1 156 ? 6.992 -13.854 -12.559 1.00 93.50 156 VAL A CA 1
ATOM 1274 C C . VAL A 1 156 ? 7.164 -14.578 -13.894 1.00 93.50 156 VAL A C 1
ATOM 1276 O O . VAL A 1 156 ? 8.155 -15.286 -14.069 1.00 93.50 156 VAL A O 1
ATOM 1279 N N . SER A 1 157 ? 6.255 -14.378 -14.854 1.00 91.81 157 SER A N 1
ATOM 1280 C CA . SER A 1 157 ? 6.381 -14.972 -16.191 1.00 91.81 157 SER A CA 1
ATOM 1281 C C . SER A 1 157 ? 7.632 -14.484 -16.936 1.00 91.81 157 SER A C 1
ATOM 1283 O O . SER A 1 157 ? 8.340 -15.298 -17.525 1.00 91.81 157 SER A O 1
ATOM 1285 N N . LEU A 1 158 ? 7.970 -13.191 -16.833 1.00 90.19 158 LEU A N 1
ATOM 1286 C CA . LEU A 1 158 ? 9.183 -12.616 -17.431 1.00 90.19 158 LEU A CA 1
ATOM 1287 C C . LEU A 1 158 ? 10.457 -13.173 -16.782 1.00 90.19 158 LEU A C 1
ATOM 1289 O O . LEU A 1 158 ? 11.405 -13.533 -17.479 1.00 90.19 158 LEU A O 1
ATOM 1293 N N . ILE A 1 159 ? 10.466 -13.306 -15.453 1.00 90.81 159 ILE A N 1
ATOM 1294 C CA . ILE A 1 159 ? 11.592 -13.904 -14.719 1.00 90.81 159 ILE A CA 1
ATOM 1295 C C . ILE A 1 159 ? 11.784 -15.370 -15.121 1.00 90.81 159 ILE A C 1
ATOM 1297 O O . ILE A 1 159 ? 12.916 -15.816 -15.297 1.00 90.81 159 ILE A O 1
ATOM 1301 N N . LEU A 1 160 ? 10.695 -16.128 -15.272 1.00 90.25 160 LEU A N 1
ATOM 1302 C CA . LEU A 1 160 ? 10.763 -17.536 -15.657 1.00 90.25 160 LEU A CA 1
ATOM 1303 C C . LEU A 1 160 ? 11.322 -17.718 -17.074 1.00 90.25 160 LEU A C 1
ATOM 1305 O O . LEU A 1 160 ? 12.104 -18.634 -17.284 1.00 90.25 160 LEU A O 1
ATOM 1309 N N . LEU A 1 161 ? 10.989 -16.822 -18.007 1.00 85.44 161 LEU A N 1
ATOM 1310 C CA . LEU A 1 161 ? 11.548 -16.801 -19.368 1.00 85.44 161 LEU A CA 1
ATOM 1311 C C . LEU A 1 161 ? 13.038 -16.422 -19.423 1.00 85.44 161 LEU A C 1
ATOM 1313 O O . LEU A 1 161 ? 13.681 -16.608 -20.452 1.00 85.44 161 LEU A O 1
ATOM 1317 N N . THR A 1 162 ? 13.577 -15.860 -18.340 1.00 82.00 162 THR A N 1
ATOM 1318 C CA . THR A 1 162 ? 14.980 -15.429 -18.255 1.00 82.00 162 THR A CA 1
ATOM 1319 C C . THR A 1 162 ? 15.913 -16.550 -17.768 1.00 82.00 162 THR A C 1
ATOM 1321 O O . THR A 1 162 ? 17.125 -16.445 -17.962 1.00 82.00 162 THR A O 1
ATOM 1324 N N . LYS A 1 163 ? 15.366 -17.597 -17.131 1.00 70.44 163 LYS A N 1
ATOM 1325 C CA . LYS A 1 163 ? 16.100 -18.778 -16.642 1.00 70.44 163 LYS A CA 1
ATOM 1326 C C . LYS A 1 163 ? 16.264 -19.831 -17.730 1.00 70.44 163 LYS A C 1
ATOM 1328 O O . LYS A 1 163 ? 17.346 -20.454 -17.739 1.00 70.44 163 LYS A O 1
#

pLDDT: mean 87.34, std 10.66, range [35.94, 95.69]

Radius of gyration: 23.69 Å; Cα contacts (8 Å, |Δi|>4): 86; chains: 1; bounding box: 55×34×63 Å

Solvent-accessible surface area (backbone atoms only — not comparable to full-atom values): 9166 Å² total; per-residue (Å²): 139,75,89,80,78,75,83,74,57,54,64,68,59,50,51,51,52,49,52,52,51,52,53,53,51,50,51,50,49,52,52,52,55,58,54,50,78,44,44,72,57,43,46,63,71,55,52,56,60,44,76,74,72,40,68,51,54,44,35,52,50,51,47,53,51,50,51,61,70,44,40,66,58,53,54,52,44,52,53,44,52,50,50,51,50,50,52,51,54,53,48,53,51,46,56,34,48,78,70,31,40,38,78,36,80,90,75,75,42,76,40,83,43,93,73,53,73,66,59,52,51,53,44,50,52,53,48,51,53,48,62,62,48,45,62,45,51,48,56,57,43,52,54,44,50,55,53,48,52,52,52,49,54,51,47,51,51,41,54,61,75,49,110

Organism: NCBI:txid151035

Nearest PDB structures (foldseek):
  7a0g-assembly1_DDD  TM=3.435E-01  e=7.654E+00  Serratia marcescens